Protein AF-A0A9W6Y051-F1 (afdb_monomer_lite)

Secondary structure (DSSP, 8-state):
------SPPTT-SS-EEEEEEEE--------S-TTSSTT-----SSTT--SSEEEEEES-HHHHHHHHHHTT----TT-SEE-TTS-EEEEEPPPTTS---GGG--SSS--EEEEEE--HHHHHHHHHHT-

pLDDT: mean 73.62, std 17.21, range [31.64, 95.38]

Organism: NCBI:txid1490495

Radius of gyration: 16.18 Å; chains: 1; bounding box: 35×42×41 Å

Foldseek 3Di:
DPPLPLPDDPPQPKHFLFWDDWAADDPDPPPDDPDPPPDDPPPDPAPVPDRGETETEMACLVSVVVVCVVVVQDWDPVAFDQGPVRWTKTKRFFDPVQDAPVNRCPDSTRYIYIYTHDDPVSNVVSVVVVD

Sequence (131 aa):
MRPIHFEHDEDRPFRIVGVRDVEVQDWEYPTRLESDYKNKNRVLRNRFGHPNFISLWVDKLGEVEGYLKQEKVPFASEGVVKGPEGHDVLVIPPSEDGSSVEFFNLCDNPTMVELVQATPEIIKEFEDDNE

Structure (mmCIF, N/CA/C/O backbone):
data_AF-A0A9W6Y051-F1
#
_entry.id   AF-A0A9W6Y051-F1
#
loop_
_atom_site.group_PDB
_atom_site.id
_atom_site.type_symbol
_atom_site.label_atom_id
_atom_site.label_alt_id
_atom_site.label_comp_id
_atom_site.label_asym_id
_atom_site.label_entity_id
_atom_site.label_seq_id
_atom_site.pdbx_PDB_ins_code
_atom_site.Cartn_x
_atom_site.Cartn_y
_atom_site.Cartn_z
_atom_site.occupancy
_atom_site.B_iso_or_equiv
_atom_site.auth_seq_id
_atom_site.auth_comp_id
_atom_site.auth_asym_id
_atom_site.auth_atom_id
_atom_site.pdbx_PDB_model_num
ATOM 1 N N . MET A 1 1 ? 18.460 -3.456 11.421 1.00 31.64 1 MET A N 1
ATOM 2 C CA . MET A 1 1 ? 17.313 -3.576 10.502 1.00 31.64 1 MET A CA 1
ATOM 3 C C . MET A 1 1 ? 16.078 -3.268 11.319 1.00 31.64 1 MET A C 1
ATOM 5 O O . MET A 1 1 ? 15.830 -3.998 12.272 1.00 31.64 1 MET A O 1
ATOM 9 N N . ARG A 1 2 ? 15.399 -2.144 11.064 1.00 32.88 2 ARG A N 1
ATOM 10 C CA . ARG A 1 2 ? 14.069 -1.939 11.647 1.00 32.88 2 ARG A CA 1
ATOM 11 C C . ARG A 1 2 ? 13.127 -2.916 10.927 1.00 32.88 2 ARG A C 1
ATOM 13 O O . ARG A 1 2 ? 13.229 -2.998 9.703 1.00 32.88 2 ARG A O 1
ATOM 20 N N . PRO A 1 3 ? 12.325 -3.713 11.646 1.00 32.03 3 PRO A N 1
ATOM 21 C CA . PRO A 1 3 ? 11.322 -4.568 11.029 1.00 32.03 3 PRO A CA 1
ATOM 22 C C . PRO A 1 3 ? 10.423 -3.750 10.101 1.00 32.03 3 PRO A C 1
ATOM 24 O O . PRO A 1 3 ? 10.170 -2.572 10.353 1.00 32.03 3 PRO A O 1
ATOM 27 N N . ILE A 1 4 ? 9.922 -4.389 9.049 1.00 42.25 4 ILE A N 1
ATOM 28 C CA . ILE A 1 4 ? 8.760 -3.919 8.290 1.00 42.25 4 ILE A CA 1
ATOM 29 C C . ILE A 1 4 ? 7.573 -3.942 9.263 1.00 42.25 4 ILE A C 1
ATOM 31 O O . ILE A 1 4 ? 6.878 -4.947 9.393 1.00 42.25 4 ILE A O 1
ATOM 35 N N . HIS A 1 5 ? 7.416 -2.879 10.056 1.00 45.28 5 HIS A N 1
ATOM 36 C CA . HIS A 1 5 ? 6.325 -2.760 11.014 1.00 45.28 5 HIS A CA 1
ATOM 37 C C . HIS A 1 5 ? 5.047 -2.453 10.228 1.00 45.28 5 HIS A C 1
ATOM 39 O O . HIS A 1 5 ? 4.743 -1.307 9.895 1.00 45.28 5 HIS A O 1
ATOM 45 N N . PHE A 1 6 ? 4.310 -3.519 9.912 1.00 56.03 6 PHE A N 1
ATOM 46 C CA . PHE A 1 6 ? 2.869 -3.447 9.664 1.00 56.03 6 PHE A CA 1
ATOM 47 C C . PHE A 1 6 ? 2.093 -3.131 10.953 1.00 56.03 6 PHE A C 1
ATOM 49 O O . PHE A 1 6 ? 0.902 -2.845 10.896 1.00 56.03 6 PHE A O 1
ATOM 56 N N . GLU A 1 7 ? 2.767 -3.160 12.108 1.00 55.78 7 GLU A N 1
ATOM 57 C CA . GLU A 1 7 ? 2.241 -2.640 13.365 1.00 55.78 7 GLU A CA 1
ATOM 58 C C . GLU A 1 7 ? 1.947 -1.144 13.230 1.00 55.78 7 GLU A C 1
ATOM 60 O O . GLU A 1 7 ? 2.740 -0.373 12.680 1.00 55.78 7 GLU A O 1
ATOM 65 N N . HIS A 1 8 ? 0.772 -0.750 13.709 1.00 61.75 8 HIS A N 1
ATOM 66 C CA . HIS A 1 8 ? 0.365 0.642 13.731 1.00 61.75 8 HIS A CA 1
ATOM 67 C C . HIS A 1 8 ? 1.290 1.431 14.665 1.00 61.75 8 HIS A C 1
ATOM 69 O O . HIS A 1 8 ? 1.413 1.113 15.845 1.00 61.75 8 HIS A O 1
ATOM 75 N N . ASP A 1 9 ? 1.941 2.447 14.109 1.00 66.56 9 ASP A N 1
ATOM 76 C CA . ASP A 1 9 ? 2.689 3.451 14.858 1.00 66.56 9 ASP A CA 1
ATOM 77 C C . ASP A 1 9 ? 1.702 4.549 15.277 1.00 66.56 9 ASP A C 1
ATOM 79 O O . ASP A 1 9 ? 0.987 5.057 14.409 1.00 66.56 9 ASP A O 1
ATOM 83 N N . GLU A 1 10 ? 1.633 4.902 16.568 1.00 66.81 10 GLU A N 1
ATOM 84 C CA . GLU A 1 10 ? 0.694 5.922 17.077 1.00 66.81 10 GLU A CA 1
ATOM 85 C C . GLU A 1 10 ? 0.886 7.283 16.383 1.00 66.81 10 GLU A C 1
ATOM 87 O O . GLU A 1 10 ? -0.055 8.073 16.287 1.00 66.81 10 GLU A O 1
ATOM 92 N N . ASP A 1 11 ? 2.080 7.536 15.839 1.00 72.06 11 ASP A N 1
ATOM 93 C CA . ASP A 1 11 ? 2.406 8.758 15.102 1.00 72.06 11 ASP A CA 1
ATOM 94 C C . ASP A 1 11 ? 1.861 8.769 13.657 1.00 72.06 11 ASP A C 1
ATOM 96 O O . ASP A 1 11 ? 1.900 9.799 12.974 1.00 72.06 11 ASP A O 1
ATOM 100 N N . ARG A 1 12 ? 1.339 7.640 13.154 1.00 81.94 12 ARG A N 1
ATOM 101 C CA . ARG A 1 12 ? 0.793 7.525 11.796 1.00 81.94 12 ARG A CA 1
ATOM 102 C C . ARG A 1 12 ? -0.729 7.702 11.811 1.00 81.94 12 ARG A C 1
ATOM 104 O O . ARG A 1 12 ? -1.427 6.931 12.460 1.00 81.94 12 ARG A O 1
ATOM 111 N N . PRO A 1 13 ? -1.298 8.632 11.023 1.00 87.56 13 PRO A N 1
ATOM 112 C CA . PRO A 1 13 ? -2.735 8.913 11.087 1.00 87.56 13 PRO A CA 1
ATOM 113 C C . PRO A 1 13 ? -3.616 7.826 10.420 1.00 87.56 13 PRO A C 1
ATOM 115 O O . PRO A 1 13 ? -4.834 7.791 10.608 1.00 87.56 13 PRO A O 1
ATOM 118 N N . PHE A 1 14 ? -2.994 6.886 9.698 1.00 88.56 14 PHE A N 1
ATOM 119 C CA . PHE A 1 14 ? -3.639 5.784 8.981 1.00 88.56 14 PHE A CA 1
ATOM 120 C C . PHE A 1 14 ? -3.055 4.417 9.369 1.00 88.56 14 PHE A C 1
ATOM 122 O O . PHE A 1 14 ? -1.891 4.294 9.767 1.00 88.56 14 PHE A O 1
ATOM 129 N N . ARG A 1 15 ? -3.857 3.367 9.190 1.00 87.81 15 ARG A N 1
ATOM 130 C CA . ARG A 1 15 ? -3.493 1.959 9.385 1.00 87.81 15 ARG A CA 1
ATOM 131 C C . ARG A 1 15 ? -3.299 1.271 8.039 1.00 87.81 15 ARG A C 1
ATOM 133 O O . ARG A 1 15 ? -4.018 1.549 7.080 1.00 87.81 15 ARG A O 1
ATOM 140 N N . ILE A 1 16 ? -2.342 0.347 7.984 1.00 88.50 16 ILE A N 1
ATOM 141 C CA . ILE A 1 16 ? -2.264 -0.638 6.903 1.00 88.50 16 ILE A CA 1
ATOM 142 C C . ILE A 1 16 ? -3.135 -1.812 7.338 1.00 88.50 16 ILE A C 1
ATOM 144 O O . ILE A 1 16 ? -2.822 -2.470 8.324 1.00 88.50 16 ILE A O 1
ATOM 148 N N . VAL A 1 17 ? -4.233 -2.042 6.624 1.00 89.81 17 VAL A N 1
ATOM 149 C CA . VAL A 1 17 ? -5.256 -3.036 6.990 1.00 89.81 17 VAL A CA 1
ATOM 150 C C . VAL A 1 17 ? -5.158 -4.321 6.167 1.00 89.81 17 VAL A C 1
ATOM 152 O O . VAL A 1 17 ? -5.969 -5.224 6.319 1.00 89.81 17 VAL A O 1
ATOM 155 N N . GLY A 1 18 ? -4.167 -4.422 5.279 1.00 87.69 18 GLY A N 1
ATOM 156 C CA . GLY A 1 18 ? -3.901 -5.648 4.535 1.00 87.69 18 GLY A CA 1
ATOM 157 C C . GLY A 1 18 ? -3.011 -5.450 3.315 1.00 87.69 18 GLY A C 1
ATOM 158 O O . GLY A 1 18 ? -2.697 -4.328 2.911 1.00 87.69 18 GLY A O 1
ATOM 159 N N . VAL A 1 19 ? -2.628 -6.566 2.700 1.00 88.38 19 VAL A N 1
ATOM 160 C CA . VAL A 1 19 ? -1.936 -6.593 1.405 1.00 88.38 19 VAL A CA 1
ATOM 161 C C . VAL A 1 19 ? -2.973 -6.846 0.316 1.00 88.38 19 VAL A C 1
ATOM 163 O O . VAL A 1 19 ? -3.717 -7.821 0.384 1.00 88.38 19 VAL A O 1
ATOM 166 N N . ARG A 1 20 ? -3.031 -5.9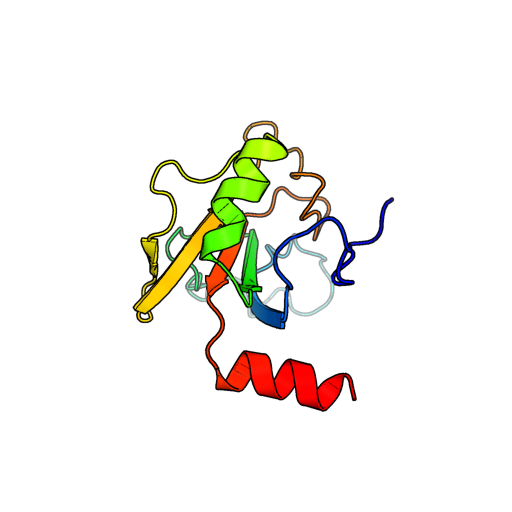68 -0.687 1.00 87.31 20 ARG A N 1
ATOM 167 C CA . ARG A 1 20 ? -3.924 -6.109 -1.844 1.00 87.31 20 ARG A CA 1
ATOM 168 C C . ARG A 1 20 ? -3.299 -6.965 -2.934 1.00 87.31 20 ARG A C 1
ATOM 170 O O . ARG A 1 20 ? -3.939 -7.879 -3.440 1.00 87.31 20 ARG A O 1
ATOM 177 N N . ASP A 1 21 ? -2.077 -6.628 -3.326 1.00 85.00 21 ASP A N 1
ATOM 178 C CA . ASP A 1 21 ? -1.332 -7.359 -4.347 1.00 85.00 21 ASP A CA 1
ATOM 179 C C . ASP A 1 21 ? 0.168 -7.215 -4.102 1.00 85.00 21 ASP A C 1
ATOM 181 O O . ASP A 1 21 ? 0.625 -6.280 -3.443 1.00 85.00 21 ASP A O 1
ATOM 185 N N . VAL A 1 22 ? 0.938 -8.161 -4.621 1.00 82.81 22 VAL A N 1
ATOM 186 C CA . VAL A 1 22 ? 2.393 -8.145 -4.549 1.00 82.81 22 VAL A CA 1
ATOM 187 C C . VAL A 1 22 ? 2.963 -8.840 -5.774 1.00 82.81 22 VAL A C 1
ATOM 189 O O . VAL A 1 22 ? 2.492 -9.899 -6.198 1.00 82.81 22 VAL A O 1
ATOM 192 N N . GLU A 1 23 ? 4.009 -8.248 -6.333 1.00 77.19 23 GLU A N 1
ATOM 193 C CA . GLU A 1 23 ? 4.829 -8.870 -7.360 1.00 77.19 23 GLU A CA 1
ATOM 194 C C . GLU A 1 23 ? 6.290 -8.658 -7.000 1.00 77.19 23 GLU A C 1
ATOM 196 O O . GLU A 1 23 ? 6.747 -7.530 -6.809 1.00 77.19 23 GLU A O 1
ATOM 201 N N . VAL A 1 24 ? 7.019 -9.763 -6.926 1.00 74.50 24 VAL A N 1
ATOM 202 C CA . VAL A 1 24 ? 8.447 -9.767 -6.638 1.00 74.50 24 VAL A CA 1
ATOM 203 C C . VAL A 1 24 ? 9.174 -10.217 -7.895 1.00 74.50 24 VAL A C 1
ATOM 205 O O . VAL A 1 24 ? 8.834 -11.225 -8.521 1.00 74.50 24 VAL A O 1
ATOM 208 N N . GLN A 1 25 ? 10.186 -9.457 -8.286 1.00 67.62 25 GLN A N 1
ATOM 209 C CA . GLN A 1 25 ? 11.135 -9.865 -9.295 1.00 67.62 25 GLN A CA 1
ATOM 210 C C . GLN A 1 25 ? 11.987 -10.970 -8.692 1.00 67.62 25 GLN A C 1
ATOM 212 O O . GLN A 1 25 ? 12.897 -10.721 -7.907 1.00 67.62 25 GLN A O 1
ATOM 217 N N . ASP A 1 26 ? 11.677 -12.197 -9.084 1.00 61.88 26 ASP A N 1
ATOM 218 C CA . ASP A 1 26 ? 12.512 -13.346 -8.784 1.00 61.88 26 ASP A CA 1
ATOM 219 C C . ASP A 1 26 ? 13.853 -13.163 -9.518 1.00 61.88 26 ASP A C 1
ATOM 221 O O . ASP A 1 26 ? 13.925 -13.248 -10.750 1.00 61.88 26 ASP A O 1
ATOM 225 N N . TRP A 1 27 ? 14.913 -12.817 -8.784 1.00 53.97 27 TRP A N 1
ATOM 226 C CA . TRP A 1 27 ? 16.271 -13.031 -9.272 1.00 53.97 27 TRP A CA 1
ATOM 227 C C . TRP A 1 27 ? 16.532 -14.521 -9.140 1.00 53.97 27 TRP A C 1
ATOM 229 O O . TRP A 1 27 ? 16.542 -15.038 -8.029 1.00 53.97 27 TRP A O 1
ATOM 239 N N . GLU A 1 28 ? 16.686 -15.191 -10.283 1.00 48.09 28 GLU A N 1
ATOM 240 C CA . GLU A 1 28 ? 16.939 -16.625 -10.414 1.00 48.09 28 GLU A CA 1
ATOM 241 C C . GLU A 1 28 ? 17.751 -17.193 -9.236 1.00 48.09 28 GLU A C 1
ATOM 243 O O . GLU A 1 28 ? 18.977 -17.095 -9.200 1.00 48.09 28 GLU A O 1
ATOM 248 N N . TYR A 1 29 ? 17.081 -17.853 -8.290 1.00 42.59 29 TYR A N 1
ATOM 249 C CA . TYR A 1 29 ? 17.728 -18.913 -7.532 1.00 42.59 29 TYR A CA 1
ATOM 250 C C . TYR A 1 29 ? 17.611 -20.180 -8.387 1.00 42.59 29 TYR A C 1
ATOM 252 O O . TYR A 1 29 ? 16.492 -20.660 -8.588 1.00 42.59 29 TYR A O 1
ATOM 260 N N . PRO A 1 30 ? 18.717 -20.744 -8.916 1.00 45.53 30 PRO A N 1
ATOM 261 C CA . PRO A 1 30 ? 18.694 -21.893 -9.819 1.00 45.53 30 PRO A CA 1
ATOM 262 C C . PRO A 1 30 ? 18.422 -23.190 -9.047 1.00 45.53 30 PRO A C 1
ATOM 264 O O . PRO A 1 30 ? 19.209 -24.136 -9.055 1.00 45.53 30 PRO A O 1
ATOM 267 N N . THR A 1 31 ? 17.290 -23.264 -8.355 1.00 49.25 31 THR A N 1
ATOM 268 C CA . THR A 1 31 ? 16.832 -24.489 -7.718 1.00 49.25 31 THR A CA 1
ATOM 269 C C . THR A 1 31 ? 15.375 -24.749 -8.046 1.00 49.25 31 THR A C 1
ATOM 271 O O . THR A 1 31 ? 14.464 -24.271 -7.381 1.00 49.25 31 THR A O 1
ATOM 274 N N . ARG A 1 32 ? 15.243 -25.670 -9.012 1.00 46.56 32 ARG A N 1
ATOM 275 C CA . ARG A 1 32 ? 14.096 -26.526 -9.347 1.00 46.56 32 ARG A CA 1
ATOM 276 C C . ARG A 1 32 ? 13.169 -25.965 -10.440 1.00 46.56 32 ARG A C 1
ATOM 278 O O . ARG A 1 32 ? 12.218 -25.257 -10.156 1.00 46.56 32 ARG A O 1
ATOM 285 N N . LEU A 1 33 ? 13.425 -26.451 -11.666 1.00 49.56 33 LEU A N 1
ATOM 286 C CA . LEU A 1 33 ? 12.630 -26.359 -12.912 1.00 49.56 33 LEU A CA 1
ATOM 287 C C . LEU A 1 33 ? 13.005 -25.231 -13.895 1.00 49.56 33 LEU A C 1
ATOM 289 O O . LEU A 1 33 ? 12.159 -24.489 -14.379 1.00 49.56 33 LEU A O 1
ATOM 293 N N . GLU A 1 34 ? 14.273 -25.198 -14.316 1.00 49.53 34 GLU A N 1
ATOM 294 C CA . GLU A 1 34 ? 14.791 -24.333 -15.398 1.00 49.53 34 GLU A CA 1
ATOM 295 C C . GLU A 1 34 ? 14.219 -24.589 -16.819 1.00 49.53 34 GLU A C 1
ATOM 297 O O . GLU A 1 34 ? 14.762 -24.092 -17.806 1.00 49.53 34 GLU A O 1
ATOM 302 N N . SER A 1 35 ? 13.129 -25.345 -16.986 1.00 47.62 35 SER A N 1
ATOM 303 C CA . SER A 1 35 ? 12.591 -25.676 -18.323 1.00 47.62 35 SER A CA 1
ATOM 304 C C . SER A 1 35 ? 11.152 -25.232 -18.603 1.00 47.62 35 SER A C 1
ATOM 306 O O . SER A 1 35 ? 10.815 -25.112 -19.778 1.00 47.62 35 SER A O 1
ATOM 308 N N . ASP A 1 36 ? 10.345 -24.866 -17.599 1.00 47.62 36 ASP A N 1
ATOM 309 C CA . ASP A 1 36 ? 8.927 -24.510 -17.830 1.00 47.62 36 ASP A CA 1
ATOM 310 C C . ASP A 1 36 ? 8.629 -22.995 -17.856 1.00 47.62 36 ASP A C 1
ATOM 312 O O . ASP A 1 36 ? 7.539 -22.583 -18.262 1.00 47.62 36 ASP A O 1
ATOM 316 N N . TYR A 1 37 ? 9.589 -22.145 -17.468 1.00 49.12 37 TYR A N 1
ATOM 317 C CA . TYR A 1 37 ? 9.356 -20.706 -17.249 1.00 49.12 37 TYR A CA 1
ATOM 318 C C . TYR A 1 37 ? 9.955 -19.763 -18.300 1.00 49.12 37 TYR A C 1
ATOM 320 O O . TYR A 1 37 ? 9.627 -18.578 -18.303 1.00 49.12 37 TYR A O 1
ATOM 328 N N . LYS A 1 38 ? 10.774 -20.249 -19.245 1.00 48.28 38 LYS A N 1
ATOM 329 C CA . LYS A 1 38 ? 11.473 -19.380 -20.217 1.00 48.28 38 LYS A CA 1
ATOM 330 C C . LYS A 1 38 ? 10.574 -18.678 -21.244 1.00 48.28 38 LYS A C 1
ATOM 332 O O . LYS A 1 38 ? 11.093 -17.914 -22.051 1.00 48.28 38 LYS A O 1
ATOM 337 N N . ASN A 1 39 ? 9.260 -18.913 -21.260 1.00 51.50 39 ASN A N 1
ATOM 338 C CA . ASN A 1 39 ? 8.378 -18.229 -22.209 1.00 51.50 39 ASN A CA 1
ATOM 339 C C . ASN A 1 39 ? 6.889 -18.294 -21.833 1.00 51.50 39 ASN A C 1
ATOM 341 O O . ASN A 1 39 ? 6.071 -18.889 -22.534 1.00 51.50 39 ASN A O 1
ATOM 345 N N . LYS A 1 40 ? 6.499 -17.657 -20.729 1.00 46.59 40 LYS A N 1
ATOM 346 C CA . LYS A 1 40 ? 5.103 -17.235 -20.562 1.00 46.59 40 LYS A CA 1
ATOM 347 C C . LYS A 1 40 ? 5.108 -15.731 -20.376 1.00 46.59 40 LYS A C 1
ATOM 349 O O . LYS A 1 40 ? 5.806 -15.248 -19.495 1.00 46.59 40 LYS A O 1
ATOM 354 N N . ASN A 1 41 ? 4.364 -15.017 -21.223 1.00 51.66 41 ASN A N 1
ATOM 355 C CA . ASN A 1 41 ? 4.008 -13.608 -21.056 1.00 51.66 41 ASN A CA 1
ATOM 356 C C . ASN A 1 41 ? 3.673 -13.335 -19.583 1.00 51.66 41 ASN A C 1
ATOM 358 O O . ASN A 1 41 ? 2.539 -13.573 -19.163 1.00 51.66 41 ASN A O 1
ATOM 362 N N . ARG A 1 42 ? 4.644 -12.881 -18.783 1.00 56.75 42 ARG A N 1
ATOM 363 C CA . ARG A 1 42 ? 4.384 -12.486 -17.403 1.00 56.75 42 ARG A CA 1
ATOM 364 C C . ARG A 1 42 ? 3.692 -11.137 -17.489 1.00 56.75 42 ARG A C 1
ATOM 366 O O . ARG A 1 42 ? 4.336 -10.107 -17.660 1.00 56.75 42 ARG A O 1
ATOM 373 N N . VAL A 1 43 ? 2.364 -11.172 -17.501 1.00 61.88 43 VAL A N 1
ATOM 374 C CA . VAL A 1 43 ? 1.543 -9.966 -17.471 1.00 61.88 43 VAL A CA 1
ATOM 375 C C . VAL A 1 43 ? 1.661 -9.407 -16.063 1.00 61.88 43 VAL A C 1
ATOM 377 O O . VAL A 1 43 ? 1.106 -9.968 -15.120 1.00 61.88 43 VAL A O 1
ATOM 380 N N . LEU A 1 44 ? 2.444 -8.340 -15.920 1.00 64.81 44 LEU A N 1
ATOM 381 C CA . LEU A 1 44 ? 2.545 -7.613 -14.663 1.00 64.81 44 LEU A CA 1
ATOM 382 C C . LEU A 1 44 ? 1.177 -7.018 -14.333 1.00 64.81 44 LEU A C 1
ATOM 384 O O . LEU A 1 44 ? 0.511 -6.453 -15.200 1.00 64.81 44 LEU A O 1
ATOM 388 N N . ARG A 1 45 ? 0.757 -7.194 -13.080 1.00 66.50 45 ARG A N 1
ATOM 389 C CA . ARG A 1 45 ? -0.597 -6.853 -12.628 1.00 66.50 45 ARG A CA 1
ATOM 390 C C . ARG A 1 45 ? -0.763 -5.379 -12.254 1.00 66.50 45 ARG A C 1
ATOM 392 O O . ARG A 1 45 ? -1.885 -4.884 -12.249 1.00 66.50 45 ARG A O 1
ATOM 399 N N . ASN A 1 46 ? 0.334 -4.655 -12.014 1.00 70.69 46 ASN A N 1
ATOM 400 C CA . ASN A 1 46 ? 0.278 -3.215 -11.757 1.00 70.69 46 ASN A CA 1
ATOM 401 C C . ASN A 1 46 ? 0.200 -2.389 -13.049 1.00 70.69 46 ASN A C 1
ATOM 403 O O . ASN A 1 46 ? 0.707 -2.776 -14.105 1.00 70.69 46 ASN A O 1
ATOM 407 N N . ARG A 1 47 ? -0.370 -1.183 -12.928 1.00 69.12 47 ARG A N 1
ATOM 408 C CA . ARG A 1 47 ? -0.552 -0.243 -14.048 1.00 69.12 47 ARG A CA 1
ATOM 409 C C . ARG A 1 47 ? 0.760 0.288 -14.642 1.00 69.12 47 ARG A C 1
ATOM 411 O O . ARG A 1 47 ? 0.747 0.847 -15.733 1.00 69.12 47 ARG A O 1
ATOM 418 N N . PHE A 1 48 ? 1.869 0.149 -13.918 1.00 70.38 48 PHE A N 1
ATOM 419 C CA . PHE A 1 48 ? 3.168 0.719 -14.270 1.00 70.38 48 PHE A CA 1
ATOM 420 C C . PHE A 1 48 ? 4.103 -0.272 -14.972 1.00 70.38 48 PHE A C 1
ATOM 422 O O . PHE A 1 48 ? 5.180 0.119 -15.412 1.00 70.38 48 PHE A O 1
ATOM 429 N N . GLY A 1 49 ? 3.727 -1.551 -15.072 1.00 70.81 49 GLY A N 1
ATOM 430 C CA . GLY A 1 49 ? 4.618 -2.599 -15.563 1.00 70.81 49 GLY A CA 1
ATOM 431 C C . GLY A 1 49 ? 5.898 -2.747 -14.731 1.00 70.81 49 GLY A C 1
ATOM 432 O O . GLY A 1 49 ? 6.931 -3.129 -15.278 1.00 70.81 49 GLY A O 1
ATOM 433 N N . HIS A 1 50 ? 5.861 -2.438 -13.428 1.00 75.06 50 HIS A N 1
ATOM 434 C CA . HIS A 1 50 ? 7.037 -2.551 -12.562 1.00 75.06 50 HIS A CA 1
ATOM 435 C C . HIS A 1 50 ? 7.195 -3.990 -12.030 1.00 75.06 50 HIS A C 1
ATOM 437 O O . HIS A 1 50 ? 6.223 -4.545 -11.515 1.00 75.06 50 HIS A O 1
ATOM 443 N N . PRO A 1 51 ? 8.378 -4.624 -12.128 1.00 72.75 51 PRO A N 1
ATOM 444 C CA . PRO A 1 51 ? 8.552 -6.032 -11.761 1.00 72.75 51 PRO A CA 1
ATOM 445 C C . PRO A 1 51 ? 8.686 -6.282 -10.247 1.00 72.75 51 PRO A C 1
ATOM 447 O O . PRO A 1 51 ? 8.624 -7.441 -9.849 1.00 72.75 51 PRO A O 1
ATOM 450 N N . ASN A 1 52 ? 8.847 -5.224 -9.439 1.00 78.06 52 ASN A N 1
ATOM 451 C CA . ASN A 1 52 ? 8.878 -5.239 -7.968 1.00 78.06 52 ASN A CA 1
ATOM 452 C C . ASN A 1 52 ? 7.865 -4.233 -7.402 1.00 78.06 52 ASN A C 1
ATOM 454 O O . ASN A 1 52 ? 8.143 -3.030 -7.389 1.00 78.06 52 ASN A O 1
ATOM 458 N N . PHE A 1 53 ? 6.694 -4.680 -6.957 1.00 83.19 53 PHE A N 1
ATOM 459 C CA . PHE A 1 53 ? 5.731 -3.789 -6.310 1.00 83.19 53 PHE A CA 1
ATOM 460 C C . PHE A 1 53 ? 4.952 -4.468 -5.194 1.00 83.19 53 PHE A C 1
ATOM 462 O O . PHE A 1 53 ? 4.772 -5.686 -5.184 1.00 83.19 53 PHE A O 1
ATOM 469 N N . ILE A 1 54 ? 4.430 -3.639 -4.299 1.00 84.69 54 ILE A N 1
ATOM 470 C CA . ILE A 1 54 ? 3.375 -4.015 -3.370 1.00 84.69 54 ILE A CA 1
ATOM 471 C C . ILE A 1 54 ? 2.222 -3.023 -3.489 1.00 84.69 54 ILE A C 1
ATOM 473 O O . ILE A 1 54 ? 2.437 -1.824 -3.684 1.00 84.69 54 ILE A O 1
ATOM 477 N N . SER A 1 55 ? 1.005 -3.513 -3.318 1.00 87.88 55 SER A N 1
ATOM 478 C CA . SER A 1 55 ? -0.173 -2.685 -3.099 1.00 87.88 55 SER A CA 1
ATOM 479 C C . SER A 1 55 ? -0.747 -3.021 -1.732 1.00 87.88 55 SER A C 1
ATOM 481 O O . SER A 1 55 ? -1.010 -4.184 -1.424 1.00 87.88 55 SER A O 1
ATOM 483 N N . LEU A 1 56 ? -0.936 -2.003 -0.902 1.00 89.69 56 LEU A N 1
ATOM 484 C CA . LEU A 1 56 ? -1.400 -2.121 0.474 1.00 89.69 56 LEU A CA 1
ATOM 485 C C . LEU A 1 56 ? -2.765 -1.460 0.628 1.00 89.69 56 LEU A C 1
ATOM 487 O O . LEU A 1 56 ? -3.003 -0.373 0.101 1.00 89.69 56 LEU A O 1
ATOM 491 N N . TRP A 1 57 ? -3.644 -2.106 1.385 1.00 92.12 57 TRP A N 1
ATOM 492 C CA . TRP A 1 57 ? -4.903 -1.518 1.816 1.00 92.12 57 TRP A CA 1
ATOM 493 C C . TRP A 1 57 ? -4.658 -0.579 2.996 1.00 92.12 57 TRP A C 1
ATO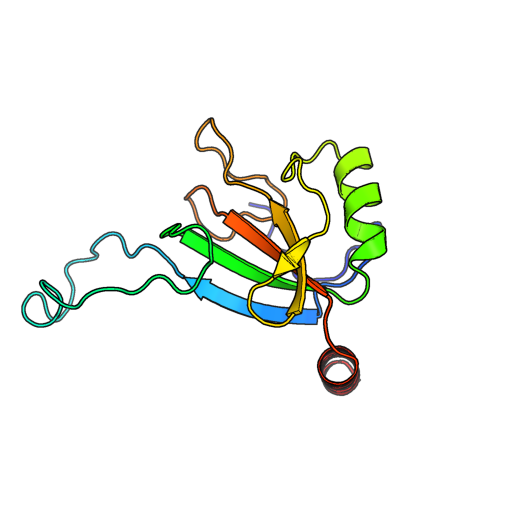M 495 O O . TRP A 1 57 ? -4.028 -0.967 3.981 1.00 92.12 57 TRP A O 1
ATOM 505 N N . VAL A 1 58 ? -5.170 0.648 2.908 1.00 92.19 58 VAL A N 1
ATOM 506 C CA . VAL A 1 58 ? -5.118 1.649 3.981 1.00 92.19 58 VAL A CA 1
ATOM 507 C C . VAL A 1 58 ? -6.513 2.142 4.341 1.00 92.19 58 VAL A C 1
ATOM 509 O O . VAL A 1 58 ? -7.354 2.335 3.464 1.00 92.19 58 VAL A O 1
ATOM 512 N N . ASP A 1 59 ? -6.769 2.358 5.628 1.00 93.38 59 ASP A N 1
ATOM 513 C CA . ASP A 1 59 ? -8.093 2.768 6.114 1.00 93.38 59 ASP A CA 1
ATOM 514 C C . ASP A 1 59 ? -8.433 4.234 5.800 1.00 93.38 59 ASP A C 1
ATOM 516 O O . ASP A 1 59 ? -9.590 4.552 5.523 1.00 93.38 59 ASP A O 1
ATOM 520 N N . LYS A 1 60 ? -7.432 5.121 5.799 1.00 93.25 60 LYS A N 1
ATOM 521 C CA . LYS A 1 60 ? -7.600 6.565 5.597 1.00 93.25 60 LYS A CA 1
ATOM 522 C C . LYS A 1 60 ? -6.590 7.127 4.602 1.00 93.25 60 LYS A C 1
ATOM 524 O O . LYS A 1 60 ? -5.675 7.871 4.959 1.00 93.25 60 LYS A O 1
ATOM 529 N N . LEU A 1 61 ? -6.781 6.828 3.319 1.00 92.25 61 LEU A N 1
ATOM 530 C CA . LEU A 1 61 ? -5.891 7.304 2.257 1.00 92.25 61 LEU A CA 1
ATOM 531 C C . LEU A 1 61 ? -5.797 8.839 2.202 1.00 92.25 61 LEU A C 1
ATOM 533 O O . LEU A 1 61 ? -4.742 9.382 1.891 1.00 92.25 61 LEU A O 1
ATOM 537 N N . GLY A 1 62 ? -6.871 9.554 2.551 1.00 90.31 62 GLY A N 1
ATOM 538 C CA . GLY A 1 62 ? -6.875 11.021 2.570 1.00 90.31 62 GLY A CA 1
ATOM 539 C C . GLY A 1 62 ? -5.876 11.645 3.556 1.00 90.31 62 GLY A C 1
ATOM 540 O O . GLY A 1 62 ? -5.424 12.766 3.334 1.00 90.31 62 GLY A O 1
ATOM 541 N N . GLU A 1 63 ? -5.496 10.927 4.615 1.00 90.50 63 GLU A N 1
ATOM 542 C CA . GLU A 1 63 ? -4.537 11.403 5.625 1.00 90.50 63 GLU A CA 1
ATOM 543 C C . GLU A 1 63 ? -3.081 11.075 5.239 1.00 90.50 63 GLU A C 1
ATOM 545 O O . GLU A 1 63 ? -2.142 11.724 5.706 1.00 90.50 63 GLU A O 1
ATOM 550 N N . VAL A 1 64 ? -2.890 10.121 4.319 1.00 88.88 64 VAL A N 1
ATOM 551 C CA . VAL A 1 64 ? -1.577 9.654 3.852 1.00 88.88 64 VAL A CA 1
ATOM 552 C C . VAL A 1 64 ? -0.790 10.772 3.178 1.00 88.88 64 VAL A C 1
ATOM 554 O O . VAL A 1 64 ? 0.382 10.961 3.482 1.00 88.88 64 VAL A O 1
ATOM 557 N N . GLU A 1 65 ? -1.406 11.540 2.276 1.00 87.00 65 GLU A N 1
ATOM 558 C CA . GLU A 1 65 ? -0.680 12.567 1.516 1.00 87.00 65 GLU A CA 1
ATOM 559 C C . GLU A 1 65 ? -0.091 13.650 2.438 1.00 87.00 65 GLU A C 1
ATOM 561 O O . GLU A 1 65 ? 1.043 14.093 2.248 1.00 87.00 65 GLU A O 1
ATOM 566 N N . GLY A 1 66 ? -0.846 14.054 3.466 1.00 86.56 66 GLY A N 1
ATOM 567 C CA . GLY A 1 66 ? -0.381 15.003 4.479 1.00 86.56 66 GLY A CA 1
ATOM 568 C C . GLY A 1 66 ? 0.799 14.454 5.279 1.00 86.56 66 GLY A C 1
ATOM 569 O O . GLY A 1 66 ? 1.803 15.148 5.443 1.00 86.56 66 GLY A O 1
ATOM 570 N N . TYR A 1 67 ? 0.705 13.191 5.698 1.00 85.62 67 TYR A N 1
ATOM 571 C CA . TYR A 1 67 ? 1.772 12.500 6.416 1.00 85.62 67 TYR A CA 1
ATOM 572 C C . TYR A 1 67 ? 3.051 12.373 5.576 1.00 85.62 67 TYR A C 1
ATOM 574 O O . TYR A 1 67 ? 4.127 12.750 6.030 1.00 85.62 67 TYR A O 1
ATOM 582 N N . LEU A 1 68 ? 2.947 11.938 4.315 1.00 84.06 68 LEU A N 1
ATOM 583 C CA . LEU A 1 68 ? 4.110 11.800 3.429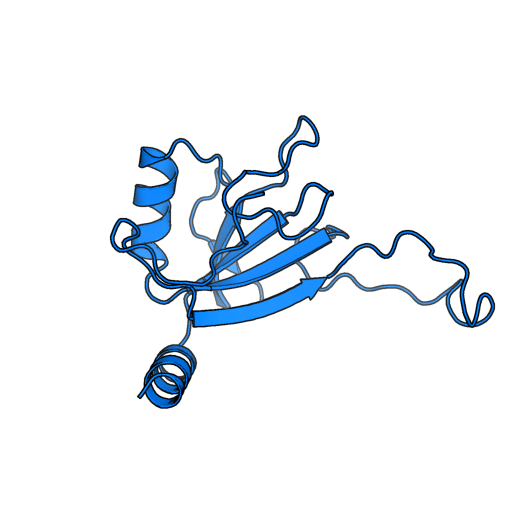 1.00 84.06 68 LEU A CA 1
ATOM 584 C C . LEU A 1 68 ? 4.811 13.144 3.186 1.00 84.06 68 LEU A C 1
ATOM 586 O O . LEU A 1 68 ? 6.040 13.204 3.184 1.00 84.06 68 LEU A O 1
ATOM 590 N N . LYS A 1 69 ? 4.054 14.243 3.045 1.00 85.12 69 LYS A N 1
ATOM 591 C CA . LYS A 1 69 ? 4.626 15.599 2.944 1.00 85.12 69 LYS A CA 1
ATOM 592 C C . LYS A 1 69 ? 5.376 16.005 4.213 1.00 85.12 69 LYS A C 1
ATOM 594 O O . LYS A 1 69 ? 6.452 16.594 4.106 1.00 85.12 69 LYS A O 1
ATOM 599 N N . GLN A 1 70 ? 4.818 15.712 5.388 1.00 84.25 70 GLN A N 1
ATOM 600 C CA . GLN A 1 70 ? 5.438 16.016 6.680 1.00 84.25 70 GLN A CA 1
ATOM 601 C C . GLN A 1 70 ? 6.748 15.240 6.870 1.00 84.25 70 GLN A C 1
ATOM 603 O O . GLN A 1 70 ? 7.772 15.842 7.199 1.00 84.25 70 GLN A O 1
ATOM 608 N N . GLU A 1 71 ? 6.732 13.943 6.564 1.00 79.25 71 GLU A N 1
ATOM 609 C CA . GLU A 1 71 ? 7.892 13.048 6.658 1.00 79.25 71 GLU A CA 1
ATOM 610 C C . GLU A 1 71 ? 8.886 13.214 5.497 1.00 79.25 71 GLU A C 1
ATOM 612 O O . GLU A 1 71 ? 9.920 12.550 5.451 1.00 79.25 71 GLU A O 1
ATOM 617 N N . LYS A 1 72 ? 8.606 14.128 4.554 1.00 81.50 72 LYS A N 1
ATOM 618 C CA . LYS A 1 72 ? 9.414 14.382 3.347 1.00 81.50 72 LYS A CA 1
ATOM 619 C C . LYS A 1 72 ? 9.632 13.126 2.497 1.00 81.50 72 LYS A C 1
ATOM 621 O O . LYS A 1 72 ? 10.651 13.001 1.818 1.00 81.50 72 LYS A O 1
ATOM 626 N N . VAL A 1 73 ? 8.663 12.216 2.514 1.00 79.56 73 VAL A N 1
ATOM 627 C CA . VAL A 1 73 ? 8.671 11.014 1.685 1.00 79.56 73 VAL A CA 1
ATOM 628 C C . VAL A 1 73 ? 8.207 11.396 0.277 1.00 79.56 73 VAL A C 1
ATOM 630 O O . VAL A 1 73 ? 7.122 11.967 0.132 1.00 79.56 73 VAL A O 1
ATOM 633 N N . PRO A 1 74 ? 8.996 11.115 -0.776 1.00 82.38 74 PRO A N 1
ATOM 634 C CA . PRO A 1 74 ? 8.583 11.398 -2.142 1.00 82.38 74 PRO A CA 1
ATOM 635 C C . PRO A 1 74 ? 7.432 10.472 -2.550 1.00 82.38 74 PRO A C 1
ATOM 637 O O . PRO A 1 74 ? 7.462 9.272 -2.301 1.00 82.38 74 PRO A O 1
ATOM 640 N N . PHE A 1 75 ? 6.425 11.025 -3.215 1.00 85.56 75 PHE A N 1
ATOM 641 C CA . PHE A 1 75 ? 5.317 10.277 -3.807 1.00 85.56 75 PHE A CA 1
ATOM 642 C C . PHE A 1 75 ? 4.987 10.850 -5.189 1.00 85.56 75 PHE A C 1
ATOM 644 O O . PHE A 1 75 ? 5.480 11.916 -5.567 1.00 85.56 75 PHE A O 1
ATOM 651 N N . ALA A 1 76 ? 4.190 10.124 -5.970 1.00 86.44 76 ALA A N 1
ATOM 652 C CA . ALA A 1 76 ? 3.831 10.504 -7.328 1.00 86.44 76 ALA A CA 1
ATOM 653 C C . ALA A 1 76 ? 3.172 11.892 -7.367 1.00 86.44 76 ALA A C 1
ATOM 655 O O . ALA A 1 76 ? 2.252 12.184 -6.602 1.00 86.44 76 ALA A O 1
ATOM 656 N N . SER A 1 77 ? 3.609 12.736 -8.306 1.00 84.06 77 SER A N 1
ATOM 657 C CA . SER A 1 77 ? 3.126 14.118 -8.458 1.00 84.06 77 SER A CA 1
ATOM 658 C C . SER A 1 77 ? 1.632 14.223 -8.778 1.00 84.06 77 SER A C 1
ATOM 660 O O . SER A 1 77 ? 1.036 15.274 -8.558 1.00 84.06 77 SER A O 1
ATOM 662 N N . GLU A 1 78 ? 1.028 13.142 -9.274 1.00 85.00 78 GLU A N 1
ATOM 663 C CA . GLU A 1 78 ? -0.409 13.036 -9.533 1.00 85.00 78 GLU A CA 1
ATOM 664 C C . GLU A 1 78 ? -1.252 13.005 -8.242 1.00 85.00 78 GLU A C 1
ATOM 666 O O . GLU A 1 78 ? -2.457 13.235 -8.303 1.00 85.00 78 GLU A O 1
ATOM 671 N N . GLY A 1 79 ? -0.637 12.746 -7.080 1.00 87.56 79 GLY A N 1
ATOM 672 C CA . GLY A 1 79 ? -1.342 12.600 -5.807 1.00 87.56 79 GLY A CA 1
ATOM 673 C C . GLY A 1 79 ? -2.250 11.367 -5.781 1.00 87.56 79 GLY A C 1
ATOM 674 O O . GLY A 1 79 ? -1.925 10.327 -6.359 1.00 87.56 79 GLY A O 1
ATOM 675 N N . VAL A 1 80 ? -3.386 11.474 -5.086 1.00 90.62 80 VAL A N 1
ATOM 676 C CA . VAL A 1 80 ? -4.408 10.418 -5.066 1.00 90.62 80 VAL A CA 1
ATOM 677 C C . VAL A 1 80 ? -5.148 10.383 -6.404 1.00 90.62 80 VAL A C 1
ATOM 679 O O . VAL A 1 80 ? -5.802 11.347 -6.801 1.00 90.62 80 VAL A O 1
ATOM 682 N N . VAL A 1 81 ? -5.085 9.239 -7.079 1.00 90.69 81 VAL A N 1
ATOM 683 C CA . VAL A 1 81 ? -5.694 8.996 -8.389 1.00 90.69 81 VAL A CA 1
ATOM 684 C C . VAL A 1 81 ? -6.606 7.776 -8.357 1.00 90.69 81 VAL A C 1
ATOM 686 O O . VAL A 1 81 ? -6.414 6.849 -7.572 1.00 90.69 81 VAL A O 1
ATOM 689 N N . LYS A 1 82 ? -7.591 7.736 -9.258 1.00 88.50 82 LYS A N 1
ATOM 690 C CA . LYS A 1 82 ? -8.418 6.540 -9.451 1.00 88.50 82 LYS A CA 1
ATOM 691 C C . LYS A 1 82 ? -7.603 5.440 -10.134 1.00 88.50 82 LYS A C 1
ATOM 693 O O . LYS A 1 82 ? -7.107 5.616 -11.246 1.00 88.50 82 LYS A O 1
ATOM 698 N N . GLY A 1 83 ? -7.465 4.307 -9.452 1.00 79.50 83 GLY A N 1
ATOM 699 C CA . GLY A 1 83 ? -6.838 3.098 -9.973 1.00 79.50 83 GLY A CA 1
ATOM 700 C C . GLY A 1 83 ? -7.723 2.350 -10.984 1.00 79.50 83 GLY A C 1
ATOM 701 O O . GLY A 1 83 ? -8.903 2.669 -11.136 1.00 79.50 83 GLY A O 1
ATOM 702 N N . PRO A 1 84 ? -7.179 1.319 -11.658 1.00 69.19 84 PRO A N 1
ATOM 703 C CA . PRO A 1 84 ? -7.872 0.571 -12.717 1.00 69.19 84 PRO A CA 1
ATOM 704 C C . PRO A 1 84 ? -9.153 -0.144 -12.255 1.00 69.19 84 PRO A C 1
ATOM 706 O O . PRO A 1 84 ? -10.052 -0.361 -13.059 1.00 69.19 84 PRO A O 1
ATOM 709 N N . GLU A 1 85 ? -9.265 -0.455 -10.962 1.00 76.81 85 GLU A N 1
ATOM 710 C CA . GLU A 1 85 ? -10.457 -1.066 -10.349 1.00 76.81 85 GLU A CA 1
ATOM 711 C C . GLU A 1 85 ? -11.359 -0.034 -9.635 1.00 76.81 85 GLU A C 1
ATOM 713 O O . GLU A 1 85 ? -12.246 -0.393 -8.872 1.00 76.81 85 GLU A O 1
ATOM 718 N N . GLY A 1 86 ? -11.139 1.271 -9.848 1.00 84.00 86 GLY A N 1
ATOM 719 C CA . GLY A 1 86 ? -11.971 2.350 -9.292 1.00 84.00 86 GLY A CA 1
ATOM 720 C C . GLY A 1 86 ? -11.660 2.756 -7.843 1.00 84.00 86 GLY A C 1
ATOM 721 O O . GLY A 1 86 ? -12.213 3.748 -7.355 1.00 84.00 86 GLY A O 1
ATOM 722 N N . HIS A 1 87 ? -10.749 2.048 -7.172 1.00 89.56 87 HIS A N 1
ATOM 723 C CA . HIS A 1 87 ? -10.226 2.444 -5.862 1.00 89.56 87 HIS A CA 1
ATOM 724 C C . HIS A 1 87 ? -9.367 3.705 -5.959 1.00 89.56 87 HIS A C 1
ATOM 726 O O . HIS A 1 87 ? -8.694 3.932 -6.965 1.00 89.56 87 HIS A O 1
ATOM 732 N N . ASP A 1 88 ? -9.372 4.511 -4.902 1.00 93.75 88 ASP A N 1
ATOM 733 C CA . ASP A 1 88 ? -8.424 5.612 -4.759 1.00 93.75 88 ASP A CA 1
ATOM 734 C C . ASP A 1 88 ? -7.045 5.051 -4.406 1.00 93.75 88 ASP A C 1
ATOM 736 O O . ASP A 1 88 ? -6.930 4.162 -3.559 1.00 93.75 88 ASP A O 1
ATOM 740 N N . VAL A 1 89 ? -6.013 5.533 -5.099 1.00 92.00 89 VAL A N 1
ATOM 741 C CA . VAL A 1 89 ? -4.638 5.038 -5.003 1.00 92.00 89 VAL A CA 1
ATOM 742 C C . VAL A 1 89 ? -3.668 6.210 -4.929 1.00 92.00 89 VAL A C 1
ATOM 744 O O . VAL A 1 89 ? -3.758 7.140 -5.725 1.00 92.00 89 VAL A O 1
ATOM 747 N N . LEU A 1 90 ? -2.700 6.137 -4.021 1.00 91.62 90 LEU A N 1
ATOM 748 C CA . LEU A 1 90 ? -1.505 6.977 -4.008 1.00 91.62 90 LEU A CA 1
ATOM 749 C C . LEU A 1 90 ? -0.288 6.095 -4.275 1.00 91.62 90 LEU A C 1
ATOM 751 O O . LEU A 1 90 ? -0.193 4.989 -3.749 1.00 91.62 90 LEU A O 1
ATOM 755 N N . VAL A 1 91 ? 0.646 6.577 -5.089 1.00 89.56 91 VAL A N 1
ATOM 756 C CA . VAL A 1 91 ? 1.808 5.785 -5.505 1.00 89.56 91 VAL A CA 1
ATOM 757 C C . VAL A 1 91 ? 3.083 6.411 -4.976 1.00 89.56 91 VAL A C 1
ATOM 759 O O . VAL A 1 91 ? 3.313 7.607 -5.138 1.00 89.56 91 VAL A O 1
ATOM 762 N N . ILE A 1 92 ? 3.925 5.585 -4.373 1.00 86.69 92 ILE A N 1
ATOM 763 C CA . ILE A 1 92 ? 5.278 5.921 -3.952 1.00 86.69 92 ILE A CA 1
ATOM 764 C C . ILE A 1 92 ? 6.216 5.204 -4.932 1.00 86.69 92 ILE A C 1
ATOM 766 O O . ILE A 1 92 ? 6.258 3.967 -4.946 1.00 86.69 92 ILE A O 1
ATOM 770 N N . PRO A 1 93 ? 6.905 5.948 -5.817 1.00 82.00 93 PRO A N 1
ATOM 771 C CA . PRO A 1 93 ? 7.816 5.344 -6.775 1.00 82.00 93 PRO A CA 1
ATOM 772 C C . PRO A 1 93 ? 9.039 4.745 -6.058 1.00 82.00 93 PRO A C 1
ATOM 774 O O . PRO A 1 93 ? 9.371 5.168 -4.947 1.00 82.00 93 PRO A O 1
ATOM 777 N N . PRO A 1 94 ? 9.737 3.784 -6.690 1.00 77.56 94 PRO A N 1
ATOM 778 C CA . PRO A 1 94 ? 11.050 3.358 -6.215 1.00 77.56 94 PRO A CA 1
ATOM 779 C C . PRO A 1 94 ? 12.003 4.563 -6.158 1.00 77.56 94 PRO A C 1
ATOM 781 O O . PRO A 1 94 ? 11.886 5.479 -6.976 1.00 77.56 94 PRO A O 1
ATOM 784 N N . SER A 1 95 ? 12.956 4.570 -5.221 1.00 71.38 95 SER A N 1
ATOM 785 C CA . SER A 1 95 ? 13.948 5.651 -5.178 1.00 71.38 95 SER A CA 1
ATOM 786 C C . SER A 1 95 ? 14.840 5.622 -6.421 1.00 71.38 95 SER A C 1
ATOM 788 O O . SER A 1 95 ? 15.271 4.556 -6.869 1.00 71.38 95 SER A O 1
ATOM 790 N N . GLU A 1 96 ? 15.159 6.802 -6.956 1.00 62.84 96 GLU A N 1
ATOM 791 C CA . GLU A 1 96 ? 15.998 6.956 -8.153 1.00 62.84 96 GLU A CA 1
ATOM 792 C C . GLU A 1 96 ? 17.453 6.512 -7.930 1.00 62.84 96 GLU A C 1
ATOM 794 O O . GLU A 1 96 ? 18.131 6.108 -8.873 1.00 62.84 96 GLU A O 1
ATOM 799 N N . ASP A 1 97 ? 17.939 6.559 -6.689 1.00 61.38 97 ASP A N 1
ATOM 800 C CA . ASP A 1 97 ? 19.298 6.157 -6.309 1.00 61.38 97 ASP A CA 1
ATOM 801 C C . ASP A 1 97 ? 19.441 4.648 -6.034 1.00 61.38 97 ASP A C 1
ATOM 803 O O . ASP A 1 97 ? 20.515 4.187 -5.646 1.00 61.38 97 ASP A O 1
ATOM 807 N N . GLY A 1 98 ? 18.373 3.868 -6.238 1.00 54.19 98 GLY A N 1
ATOM 808 C CA . GLY A 1 98 ? 18.346 2.435 -5.949 1.00 54.19 98 GLY A CA 1
ATOM 809 C C . G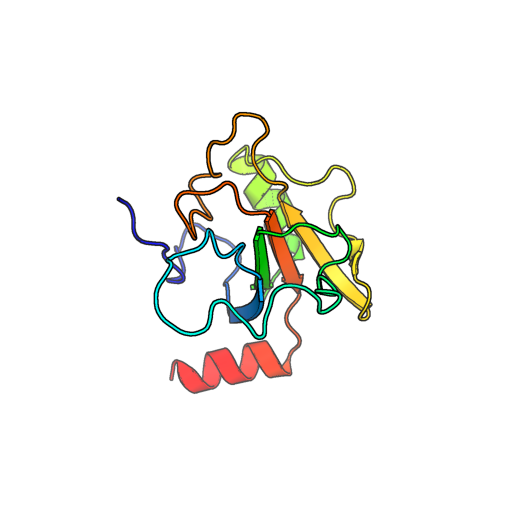LY A 1 98 ? 18.311 2.103 -4.456 1.00 54.19 98 GLY A C 1
ATOM 810 O O . GLY A 1 98 ? 18.354 0.924 -4.106 1.00 54.19 98 GLY A O 1
ATOM 811 N N . SER A 1 99 ? 18.220 3.110 -3.580 1.00 50.34 99 SER A N 1
ATOM 812 C CA . SER A 1 99 ? 17.914 2.892 -2.171 1.00 50.34 99 SER A CA 1
ATOM 813 C C . SER A 1 99 ? 16.415 2.652 -1.996 1.00 50.34 99 SER A C 1
ATOM 815 O O . SER A 1 99 ? 15.582 3.074 -2.795 1.00 50.34 99 SER A O 1
ATOM 817 N N . SER A 1 100 ? 16.037 1.912 -0.970 1.00 48.78 100 SER A N 1
ATOM 818 C CA . SER A 1 100 ? 14.625 1.730 -0.663 1.00 48.78 100 SER A CA 1
ATOM 819 C C . SER A 1 100 ? 14.184 2.858 0.277 1.00 48.78 100 SER A C 1
ATOM 821 O O . SER A 1 100 ? 14.930 3.249 1.177 1.00 48.78 100 SER A O 1
ATOM 823 N N . VAL A 1 101 ? 12.987 3.416 0.059 1.00 56.91 101 VAL A N 1
ATOM 824 C CA . VAL A 1 101 ? 12.381 4.362 1.009 1.00 56.91 101 VAL A CA 1
ATOM 825 C C . VAL A 1 101 ? 12.243 3.620 2.337 1.00 56.91 101 VAL A C 1
ATOM 827 O O . VAL A 1 101 ? 11.492 2.648 2.390 1.00 56.91 101 VAL A O 1
ATOM 830 N N . GLU A 1 102 ? 12.947 4.057 3.392 1.00 55.00 102 GLU A N 1
ATOM 831 C CA . GLU A 1 102 ? 13.097 3.294 4.651 1.00 55.00 102 GLU A CA 1
ATOM 832 C C . GLU A 1 102 ? 11.773 2.770 5.232 1.00 55.00 102 GLU A C 1
ATOM 834 O O . GLU A 1 102 ? 11.744 1.720 5.872 1.00 55.00 102 GLU A O 1
ATOM 839 N N . PHE A 1 103 ? 10.674 3.479 4.978 1.00 54.44 103 PHE A N 1
ATOM 840 C CA . PHE A 1 103 ? 9.330 3.146 5.441 1.00 54.44 103 PHE A CA 1
ATOM 841 C C . PHE A 1 103 ? 8.720 1.882 4.811 1.00 54.44 103 PHE A C 1
ATOM 843 O O . PHE A 1 103 ? 7.825 1.293 5.411 1.00 54.44 103 PHE A O 1
ATOM 850 N N . PHE A 1 104 ? 9.182 1.451 3.632 1.00 56.00 104 PHE A N 1
ATOM 851 C CA . PHE A 1 104 ? 8.568 0.354 2.870 1.00 56.00 104 PHE A CA 1
ATOM 852 C C . PHE A 1 104 ? 9.584 -0.667 2.339 1.00 56.00 104 PHE A C 1
ATOM 854 O O . PHE A 1 104 ? 9.345 -1.308 1.315 1.00 56.00 104 PHE A O 1
ATOM 861 N N . ASN A 1 105 ? 10.715 -0.834 3.031 1.00 53.22 105 ASN A N 1
ATOM 862 C CA . ASN A 1 105 ? 11.746 -1.827 2.707 1.00 53.22 105 ASN A CA 1
ATOM 863 C C . ASN A 1 105 ? 11.199 -3.260 2.822 1.00 53.22 105 ASN A C 1
ATOM 865 O O . ASN A 1 105 ? 11.392 -3.934 3.830 1.00 53.22 105 ASN A O 1
ATOM 869 N N . LEU A 1 106 ? 10.506 -3.730 1.789 1.00 51.09 106 LEU A N 1
ATOM 870 C CA . LEU A 1 106 ? 9.954 -5.084 1.734 1.00 51.09 106 LEU A CA 1
ATOM 871 C C . LEU A 1 106 ? 10.996 -6.103 1.264 1.00 51.09 106 LEU A C 1
ATOM 873 O O . LEU A 1 106 ? 10.852 -7.288 1.548 1.00 51.09 106 LEU A O 1
ATOM 877 N N . CYS A 1 107 ? 12.044 -5.640 0.573 1.00 47.62 107 CYS A N 1
ATOM 878 C CA . CYS A 1 107 ? 13.167 -6.415 0.040 1.00 47.62 107 CYS A CA 1
ATOM 879 C C . CYS A 1 107 ? 14.436 -5.537 -0.049 1.00 47.62 107 CYS A C 1
ATOM 881 O O . CYS A 1 107 ? 14.349 -4.310 0.016 1.00 47.62 107 CYS A O 1
ATOM 883 N N . ASP A 1 1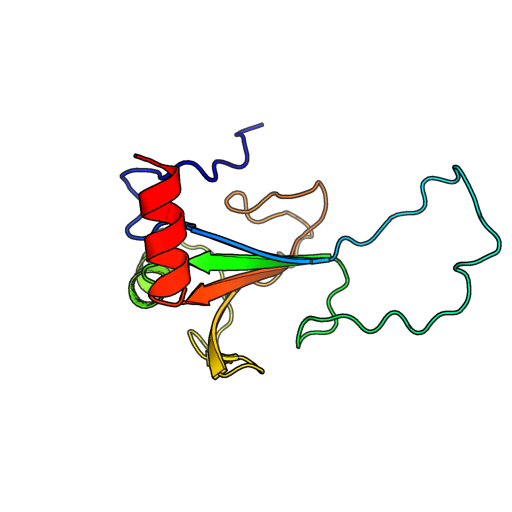08 ? 15.597 -6.152 -0.308 1.00 55.09 108 ASP A N 1
ATOM 884 C CA . ASP A 1 108 ? 16.875 -5.469 -0.617 1.00 55.09 108 ASP A CA 1
ATOM 885 C C . ASP A 1 108 ? 16.866 -4.713 -1.971 1.00 55.09 108 ASP A C 1
ATOM 887 O O . ASP A 1 108 ? 17.898 -4.224 -2.423 1.00 55.09 108 ASP A O 1
ATOM 891 N N . ASN A 1 109 ? 15.704 -4.622 -2.629 1.00 61.81 109 ASN A N 1
ATOM 892 C CA . ASN A 1 109 ? 15.508 -3.972 -3.920 1.00 61.81 109 ASN A CA 1
ATOM 893 C C . ASN A 1 109 ? 14.520 -2.800 -3.807 1.00 61.81 109 ASN A C 1
ATOM 895 O O . ASN A 1 109 ? 13.515 -2.909 -3.088 1.00 61.81 109 ASN A O 1
ATOM 899 N N . PRO A 1 110 ? 14.741 -1.717 -4.575 1.00 69.06 110 PRO A N 1
ATOM 900 C CA . PRO A 1 110 ? 13.828 -0.586 -4.618 1.00 69.06 110 PRO A CA 1
ATOM 901 C C . PRO A 1 110 ? 12.447 -1.057 -5.091 1.00 69.06 110 PRO A C 1
ATOM 903 O O . PRO A 1 110 ? 12.284 -1.615 -6.180 1.00 69.06 110 PRO A O 1
ATOM 906 N N . THR A 1 111 ? 11.451 -0.867 -4.229 1.00 77.19 111 THR A N 1
ATOM 907 C CA . THR A 1 111 ? 10.094 -1.392 -4.405 1.00 77.19 111 THR A CA 1
ATOM 908 C C . THR A 1 111 ? 9.129 -0.243 -4.652 1.00 77.19 111 THR A C 1
ATOM 910 O O . THR A 1 111 ? 9.145 0.751 -3.931 1.00 77.19 111 THR A O 1
ATOM 913 N N . MET A 1 112 ? 8.280 -0.385 -5.670 1.00 83.44 112 MET A N 1
ATOM 914 C CA . MET A 1 112 ? 7.157 0.525 -5.877 1.00 83.44 112 MET A CA 1
ATOM 915 C C . MET A 1 112 ? 6.036 0.180 -4.894 1.00 83.44 112 MET A C 1
ATOM 917 O O . MET A 1 112 ? 5.677 -0.990 -4.758 1.00 83.44 112 MET A O 1
ATOM 921 N N . VAL A 1 113 ? 5.459 1.185 -4.241 1.00 86.38 113 VAL A N 1
ATOM 922 C CA . VAL A 1 113 ? 4.389 0.982 -3.257 1.00 86.38 113 VAL A CA 1
ATOM 923 C C . VAL A 1 113 ? 3.141 1.713 -3.714 1.00 86.38 113 VAL A C 1
ATOM 925 O O . VAL A 1 113 ? 3.169 2.913 -3.976 1.00 86.38 113 VAL A O 1
ATOM 928 N N . GLU A 1 114 ? 2.028 0.996 -3.781 1.00 89.06 114 GLU A N 1
ATOM 929 C CA . GLU A 1 114 ? 0.708 1.576 -3.985 1.00 89.06 114 GLU A CA 1
ATOM 930 C C . GLU A 1 114 ? -0.073 1.523 -2.669 1.00 89.06 114 GLU A C 1
ATOM 932 O O . GLU A 1 114 ? -0.264 0.459 -2.085 1.00 89.06 114 GLU A O 1
ATOM 937 N N . LEU A 1 115 ? -0.545 2.671 -2.196 1.00 90.88 115 LEU A N 1
ATOM 938 C CA . LEU A 1 115 ? -1.437 2.775 -1.046 1.00 90.88 115 LEU A CA 1
ATOM 939 C C . LEU A 1 115 ? -2.855 2.956 -1.566 1.00 90.88 115 LEU A C 1
ATOM 941 O O . LEU A 1 115 ? -3.143 3.916 -2.279 1.00 90.88 115 LEU A O 1
ATOM 945 N N . VAL A 1 116 ? -3.727 2.012 -1.240 1.00 93.06 116 VAL A N 1
ATOM 946 C CA . VAL A 1 116 ? -5.069 1.901 -1.806 1.00 93.06 116 VAL A CA 1
ATOM 947 C C . VAL A 1 116 ? -6.090 2.069 -0.696 1.00 93.06 116 VAL A C 1
ATOM 949 O O . VAL A 1 116 ? -6.013 1.384 0.320 1.00 93.06 116 VAL A O 1
ATOM 952 N N . GLN A 1 117 ? -7.078 2.936 -0.897 1.00 95.38 117 GLN A N 1
ATOM 953 C CA . GLN A 1 117 ? -8.174 3.096 0.054 1.00 95.38 117 GLN A CA 1
ATOM 954 C C . GLN A 1 117 ? -8.949 1.778 0.204 1.00 95.38 117 GLN A C 1
ATOM 956 O O . GLN A 1 117 ? -9.583 1.315 -0.748 1.00 95.38 117 GLN A O 1
ATOM 961 N N . ALA A 1 118 ? -8.913 1.207 1.407 1.00 94.19 118 ALA A N 1
ATOM 962 C CA . ALA A 1 118 ? -9.649 0.008 1.779 1.00 94.19 118 ALA A CA 1
ATOM 963 C C . ALA A 1 118 ? -11.161 0.233 1.687 1.00 94.19 118 ALA A C 1
ATOM 965 O O . ALA A 1 118 ? -11.662 1.331 1.965 1.00 94.19 118 ALA A O 1
ATOM 966 N N . THR A 1 119 ? -11.887 -0.820 1.310 1.00 94.00 119 THR A N 1
ATOM 967 C CA . THR A 1 119 ? -13.350 -0.826 1.383 1.00 94.00 119 THR A CA 1
ATOM 968 C C . THR A 1 119 ? -13.812 -1.004 2.832 1.00 94.00 119 THR A C 1
ATOM 970 O O . THR A 1 119 ? -13.049 -1.507 3.663 1.00 94.00 119 THR A O 1
ATOM 973 N N . PRO A 1 120 ? -15.064 -0.630 3.160 1.00 93.81 120 PRO A N 1
ATOM 974 C CA . PRO A 1 120 ? -15.613 -0.861 4.491 1.00 93.81 120 PRO A CA 1
ATOM 975 C C . PRO A 1 120 ? -15.570 -2.332 4.922 1.00 93.81 120 PRO A C 1
ATOM 977 O O . PRO A 1 120 ? -15.392 -2.595 6.106 1.00 93.81 120 PRO A O 1
ATOM 980 N N . GLU A 1 121 ? -15.706 -3.286 3.989 1.00 93.62 121 GLU A N 1
ATOM 981 C CA . GLU A 1 121 ? -15.610 -4.711 4.324 1.00 93.62 121 GLU A CA 1
ATOM 982 C C . GLU A 1 121 ? -14.200 -5.105 4.777 1.00 93.62 121 GLU A C 1
ATOM 984 O O . GLU A 1 121 ? -14.072 -5.788 5.784 1.00 93.62 121 GLU A O 1
ATOM 989 N N . ILE A 1 122 ? -13.157 -4.630 4.086 1.00 91.00 122 ILE A N 1
ATOM 990 C CA . ILE A 1 122 ? -11.756 -4.943 4.416 1.00 91.00 122 ILE A CA 1
ATOM 991 C C . ILE A 1 122 ? -11.368 -4.343 5.769 1.00 91.00 122 ILE A C 1
ATOM 993 O O . ILE A 1 122 ? -10.701 -4.991 6.568 1.00 91.00 122 ILE A O 1
ATOM 997 N N . ILE A 1 123 ? -11.793 -3.103 6.041 1.00 92.50 123 ILE A N 1
ATOM 998 C CA . ILE A 1 123 ? -11.539 -2.458 7.339 1.00 92.50 123 ILE A CA 1
ATOM 999 C C . ILE A 1 123 ? -12.214 -3.253 8.456 1.00 92.50 123 ILE A C 1
ATOM 1001 O O . ILE A 1 123 ? -11.602 -3.483 9.493 1.00 92.50 123 ILE A O 1
ATOM 1005 N N . LYS A 1 124 ? -13.455 -3.693 8.229 1.00 91.88 124 LYS A N 1
ATOM 1006 C CA . LYS A 1 124 ? -14.191 -4.485 9.207 1.00 91.88 124 LYS A CA 1
ATOM 1007 C C . LYS A 1 124 ? -13.535 -5.845 9.458 1.00 91.88 124 LYS A C 1
ATOM 1009 O O . LYS A 1 124 ? -13.375 -6.211 10.610 1.00 91.88 124 LYS A O 1
ATOM 1014 N N . GLU A 1 125 ? -13.148 -6.571 8.410 1.00 90.69 12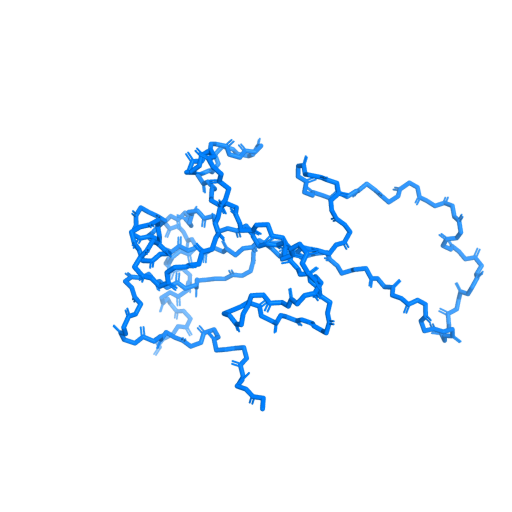5 GLU A N 1
ATOM 1015 C CA . GLU A 1 125 ? -12.445 -7.859 8.537 1.00 90.69 125 GLU A CA 1
ATOM 1016 C C . GLU A 1 125 ? -11.153 -7.704 9.347 1.00 90.69 125 GLU A C 1
ATOM 1018 O O . GLU A 1 125 ? -10.901 -8.476 10.266 1.00 90.69 125 GLU A O 1
ATOM 1023 N N . PHE A 1 126 ? -10.389 -6.640 9.081 1.00 87.62 126 PHE A N 1
ATOM 1024 C CA . PHE A 1 126 ? -9.207 -6.314 9.871 1.00 87.62 126 PHE A CA 1
ATOM 1025 C C . PHE A 1 126 ? -9.540 -6.034 11.345 1.00 87.62 126 PHE A C 1
ATOM 1027 O O . PHE A 1 126 ? -8.791 -6.446 12.222 1.00 87.62 126 PHE A O 1
ATOM 1034 N N . GLU A 1 127 ? -10.628 -5.325 11.645 1.00 87.56 127 GLU A N 1
ATOM 1035 C CA . GLU A 1 127 ? -11.042 -5.053 13.029 1.00 87.56 127 GLU A CA 1
ATOM 1036 C C . GLU A 1 127 ? -11.516 -6.323 13.751 1.00 87.56 127 GLU A C 1
ATOM 1038 O O . GLU A 1 127 ? -11.112 -6.539 14.890 1.00 87.56 127 GLU A O 1
ATOM 1043 N N . ASP A 1 128 ? -12.282 -7.179 13.071 1.00 87.81 128 ASP A N 1
ATOM 1044 C CA . ASP A 1 128 ? -12.783 -8.452 13.602 1.00 87.81 128 ASP A CA 1
ATOM 1045 C C . ASP A 1 128 ? -11.628 -9.443 13.900 1.00 87.81 128 ASP A C 1
ATOM 1047 O O . ASP A 1 128 ? -11.684 -10.173 14.886 1.00 87.81 128 ASP A O 1
ATOM 1051 N N . ASP A 1 129 ? -10.563 -9.453 13.087 1.00 79.19 129 ASP A N 1
ATOM 1052 C CA . ASP A 1 129 ? -9.379 -10.315 13.277 1.00 79.19 129 ASP A CA 1
ATOM 1053 C C . ASP A 1 129 ? -8.448 -9.857 14.421 1.00 79.19 129 ASP A C 1
ATOM 1055 O O . ASP A 1 129 ? -7.588 -10.623 14.867 1.00 79.19 129 ASP A O 1
ATOM 1059 N N . ASN A 1 130 ? -8.579 -8.606 14.876 1.00 71.62 130 ASN A N 1
ATOM 1060 C CA . ASN A 1 130 ? -7.754 -8.017 15.939 1.00 71.62 130 ASN A CA 1
ATOM 1061 C C . ASN A 1 130 ? -8.478 -7.925 17.303 1.00 71.62 130 ASN A C 1
ATOM 1063 O O . ASN A 1 130 ? -7.898 -7.381 18.250 1.00 71.62 130 ASN A O 1
ATOM 1067 N N . GLU A 1 131 ? -9.709 -8.439 17.412 1.00 55.97 131 GLU A N 1
ATOM 1068 C CA . GLU A 1 131 ? -10.493 -8.557 18.660 1.00 55.97 131 GLU A CA 1
ATOM 1069 C C . GLU A 1 131 ? -10.282 -9.920 19.352 1.00 55.97 131 GLU A C 1
ATOM 1071 O O . GLU A 1 131 ? -10.103 -9.926 20.596 1.00 55.97 131 GLU A O 1
#